Protein AF-A0A950X0D9-F1 (afdb_monomer)

pLDDT: mean 94.24, std 7.43, range [58.03, 98.69]

Solvent-accessible surface area (backbone atoms only — not comparable to full-atom values): 3672 Å² total; per-residue (Å²): 86,54,72,17,61,76,29,36,55,72,45,68,44,76,32,33,3,57,9,43,52,5,27,24,55,27,36,36,46,25,34,5,38,17,30,70,78,95,58,43,9,9,27,26,54,28,38,34,46,27,38,17,48,15,22,59,14,34,26,68,36,55,68,62,43,67,85,45,43,62,73,30,68,22,73,67,83,84,70,134

Foldseek 3Di:
DEQEDCEDECDEECEYENYHQEYEPYEYQEYEHFDDPPQGYEYEDYEENAYNHAGCEYEPYDYNHDPAYHPYYDDDDDDD

Sequence (80 aa):
TASGIFSIVCGGTDNAASGVYTSVLGGVGNTAEGGPPPRAGSSVVGGESNTASGRVSVVLGGGAVINNTDDSIAPQPPFP

Secondary structure (DSSP, 8-state):
-B-STT-EE-SSBS-EE-STTEEE-SSBS-EE----TTS--EEE-S-BS-EE-STTEEE-S-BS-----TT-EESPSPP-

Structure (mmCIF, N/CA/C/O backbone):
data_AF-A0A950X0D9-F1
#
_entry.id   AF-A0A950X0D9-F1
#
loop_
_atom_site.group_PDB
_atom_site.id
_atom_site.type_symbol
_atom_site.label_atom_id
_atom_site.label_alt_id
_atom_site.label_comp_id
_atom_site.label_asym_id
_atom_site.label_entity_id
_atom_site.label_seq_id
_atom_site.pdbx_PDB_ins_code
_atom_site.Cartn_x
_atom_site.Cartn_y
_atom_site.Cartn_z
_atom_site.occupancy
_atom_site.B_iso_or_equiv
_atom_site.auth_seq_id
_atom_site.auth_comp_id
_atom_site.auth_asym_id
_atom_site.auth_atom_id
_atom_site.pdbx_PDB_model_num
ATOM 1 N N . THR A 1 1 ? -7.082 -9.947 0.416 1.00 97.19 1 THR A N 1
ATOM 2 C CA . THR A 1 1 ? -6.622 -10.509 -0.865 1.00 97.19 1 THR A CA 1
ATOM 3 C C . THR A 1 1 ? -5.373 -9.805 -1.352 1.00 97.19 1 THR A C 1
ATOM 5 O O . THR A 1 1 ? -5.381 -8.592 -1.479 1.00 97.19 1 THR A O 1
ATOM 8 N N . ALA A 1 2 ? -4.306 -10.546 -1.636 1.00 98.00 2 ALA A N 1
ATOM 9 C CA . ALA A 1 2 ? -3.127 -10.033 -2.336 1.00 98.00 2 ALA A CA 1
ATOM 10 C C . ALA A 1 2 ? -3.175 -10.553 -3.781 1.00 98.00 2 ALA A C 1
ATOM 12 O O . ALA A 1 2 ? -3.156 -11.767 -3.981 1.00 98.00 2 ALA A O 1
ATOM 13 N N . SER A 1 3 ? -3.337 -9.668 -4.765 1.00 97.12 3 SER A N 1
ATOM 14 C CA . SER A 1 3 ? -3.501 -10.042 -6.182 1.00 97.12 3 SER A CA 1
ATOM 15 C C . SER A 1 3 ? -2.467 -9.414 -7.114 1.00 97.12 3 SER A C 1
ATOM 17 O O . SER A 1 3 ? -2.310 -9.878 -8.241 1.00 97.12 3 SER A O 1
ATOM 19 N N . GLY A 1 4 ? -1.759 -8.373 -6.673 1.00 96.00 4 GLY A N 1
ATOM 20 C CA . GLY A 1 4 ? -0.682 -7.765 -7.447 1.00 96.00 4 GLY A CA 1
ATOM 21 C C . GLY A 1 4 ? 0.599 -8.605 -7.456 1.00 96.00 4 GLY A C 1
ATOM 22 O O . GLY A 1 4 ? 0.849 -9.416 -6.559 1.00 96.00 4 GLY A O 1
ATOM 23 N N . ILE A 1 5 ? 1.452 -8.401 -8.461 1.00 96.00 5 ILE A N 1
ATOM 24 C CA . ILE A 1 5 ? 2.747 -9.090 -8.553 1.00 96.00 5 ILE A CA 1
ATOM 25 C C . ILE A 1 5 ? 3.640 -8.622 -7.393 1.00 96.00 5 ILE A C 1
ATOM 27 O O . ILE A 1 5 ? 3.830 -7.421 -7.206 1.00 96.00 5 ILE A O 1
ATOM 31 N N . PHE A 1 6 ? 4.187 -9.566 -6.619 1.00 96.50 6 PHE A N 1
ATOM 32 C CA . PHE A 1 6 ? 4.935 -9.289 -5.382 1.00 96.50 6 PHE A CA 1
ATOM 33 C C . PHE A 1 6 ? 4.142 -8.483 -4.337 1.00 96.50 6 PHE A C 1
ATOM 35 O O . PHE A 1 6 ? 4.727 -7.716 -3.575 1.00 96.50 6 PHE A O 1
ATOM 42 N N . SER A 1 7 ? 2.815 -8.636 -4.314 1.00 97.81 7 SER A N 1
ATOM 43 C CA . SER A 1 7 ? 1.967 -8.019 -3.294 1.00 97.81 7 SER A CA 1
ATOM 44 C C . SER A 1 7 ? 1.883 -8.861 -2.018 1.00 97.81 7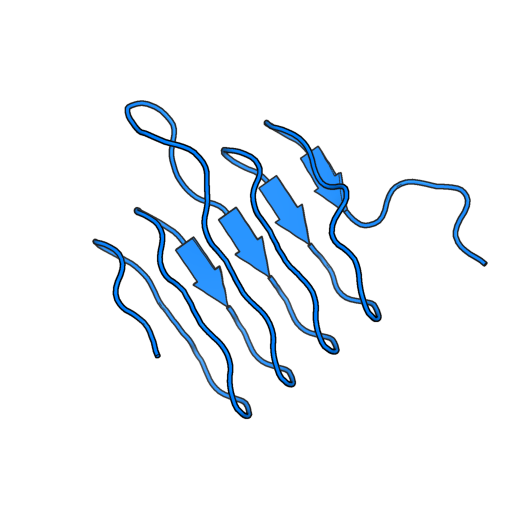 SER A C 1
ATOM 46 O O . SER A 1 7 ? 2.053 -10.083 -2.048 1.00 97.81 7 SER A O 1
ATOM 48 N N . ILE A 1 8 ? 1.593 -8.212 -0.889 1.00 98.50 8 ILE A N 1
ATOM 49 C CA . ILE A 1 8 ? 1.370 -8.884 0.396 1.00 98.50 8 ILE A CA 1
ATOM 50 C C . ILE A 1 8 ? 0.210 -8.255 1.169 1.00 98.50 8 ILE A C 1
ATOM 52 O O . ILE A 1 8 ? 0.067 -7.037 1.239 1.00 98.50 8 ILE A O 1
ATOM 56 N N . VAL A 1 9 ? -0.597 -9.106 1.802 1.00 98.62 9 VAL A N 1
ATOM 57 C CA . VAL A 1 9 ? -1.509 -8.720 2.883 1.00 98.62 9 VAL A CA 1
ATOM 58 C C . VAL A 1 9 ? -1.130 -9.561 4.098 1.00 98.62 9 VAL A C 1
ATOM 60 O O . VAL A 1 9 ? -1.297 -10.779 4.059 1.00 98.62 9 VAL A O 1
ATOM 63 N N . CYS A 1 10 ? -0.590 -8.947 5.153 1.00 98.12 10 CYS A N 1
ATOM 64 C CA . CYS A 1 10 ? -0.094 -9.692 6.319 1.00 98.12 10 CYS A CA 1
ATOM 65 C C . CYS A 1 10 ? -1.224 -10.206 7.228 1.00 98.12 10 CYS A C 1
ATOM 67 O O . CYS A 1 10 ? -1.051 -11.218 7.902 1.00 98.12 10 CYS A O 1
ATOM 69 N N . GLY A 1 11 ? -2.377 -9.529 7.258 1.00 96.75 11 GLY A N 1
ATOM 70 C CA . GLY A 1 11 ? -3.521 -9.923 8.081 1.00 96.75 11 GLY A CA 1
ATOM 71 C C . GLY A 1 11 ? -4.667 -8.909 8.060 1.00 96.75 11 GLY A C 1
ATOM 72 O O . GLY A 1 11 ? -4.715 -8.028 7.200 1.00 96.75 11 GLY A O 1
ATOM 73 N N . GLY A 1 12 ? -5.584 -9.035 9.025 1.00 98.00 12 GLY A N 1
ATOM 74 C CA . GLY A 1 12 ? -6.775 -8.188 9.163 1.00 98.00 12 GLY A CA 1
ATOM 75 C C . GLY A 1 12 ? -7.994 -8.692 8.381 1.00 98.00 12 GLY A C 1
ATOM 76 O O . GLY A 1 12 ? -8.023 -9.841 7.939 1.00 98.00 12 GLY A O 1
ATOM 77 N N . THR A 1 13 ? -8.991 -7.822 8.221 1.00 98.56 13 THR A N 1
ATOM 78 C CA . THR A 1 13 ? -10.281 -8.144 7.584 1.00 98.56 13 THR A CA 1
ATOM 79 C C . THR A 1 13 ? -10.461 -7.303 6.324 1.00 98.56 13 THR A C 1
ATOM 81 O O . THR A 1 13 ? -10.238 -6.099 6.356 1.00 98.56 13 THR A O 1
ATOM 84 N N . ASP A 1 14 ? -10.852 -7.922 5.208 1.00 98.44 14 ASP A N 1
ATOM 85 C CA . ASP A 1 14 ? -11.176 -7.231 3.945 1.00 98.44 14 ASP A CA 1
ATOM 86 C C . ASP A 1 14 ? -10.102 -6.271 3.401 1.00 98.44 14 ASP A C 1
ATOM 88 O O . ASP A 1 14 ? -10.394 -5.269 2.760 1.00 98.44 14 ASP A O 1
ATOM 92 N N . ASN A 1 15 ? -8.827 -6.598 3.601 1.00 98.56 15 ASN A N 1
ATOM 93 C CA . ASN A 1 15 ? -7.720 -5.834 3.026 1.00 98.56 15 ASN A CA 1
ATOM 94 C C . ASN A 1 15 ? -7.386 -6.307 1.604 1.00 98.56 15 ASN A C 1
ATOM 96 O O . ASN A 1 15 ? -7.393 -7.512 1.339 1.00 98.56 15 ASN A O 1
ATOM 100 N N . ALA A 1 16 ? -7.010 -5.399 0.707 1.00 98.62 16 ALA A N 1
ATOM 101 C CA . ALA A 1 16 ? -6.617 -5.677 -0.669 1.00 98.62 16 ALA A CA 1
ATOM 102 C C . ALA A 1 16 ? -5.234 -5.091 -1.001 1.00 98.62 16 ALA A C 1
ATOM 104 O O . ALA A 1 16 ? -4.982 -3.914 -0.788 1.00 98.62 16 ALA A O 1
ATOM 105 N N . ALA A 1 17 ? -4.335 -5.895 -1.564 1.00 98.44 17 ALA A N 1
ATOM 106 C CA . ALA A 1 17 ? -3.083 -5.426 -2.162 1.00 98.44 17 ALA A CA 1
ATOM 107 C C . ALA A 1 17 ? -3.094 -5.809 -3.648 1.00 98.44 17 ALA A C 1
ATOM 109 O O . ALA A 1 17 ? -2.803 -6.951 -4.017 1.00 98.44 17 ALA A O 1
ATOM 110 N N . SER A 1 18 ? -3.549 -4.889 -4.494 1.00 97.06 18 SER A N 1
ATOM 111 C CA . SER A 1 18 ? -3.867 -5.135 -5.906 1.00 97.06 18 SER A CA 1
ATOM 112 C C . SER A 1 18 ? -2.751 -4.714 -6.863 1.00 97.06 18 SER A C 1
ATOM 114 O O . SER A 1 18 ? -2.685 -5.229 -7.980 1.00 97.06 18 SER A O 1
ATOM 116 N N . GLY A 1 19 ? -1.839 -3.844 -6.428 1.00 96.00 19 GLY A N 1
ATOM 117 C CA . GLY A 1 19 ? -0.734 -3.345 -7.244 1.00 96.00 19 GLY A CA 1
ATOM 118 C C . GLY A 1 19 ? 0.536 -4.170 -7.243 1.00 96.00 19 GLY A C 1
ATOM 119 O O . GLY A 1 19 ? 0.805 -4.953 -6.332 1.00 96.00 19 GLY A O 1
ATOM 120 N N . VAL A 1 20 ? 1.396 -3.897 -8.222 1.00 96.69 20 VAL A N 1
ATOM 121 C CA . VAL A 1 20 ? 2.765 -4.426 -8.248 1.00 96.69 20 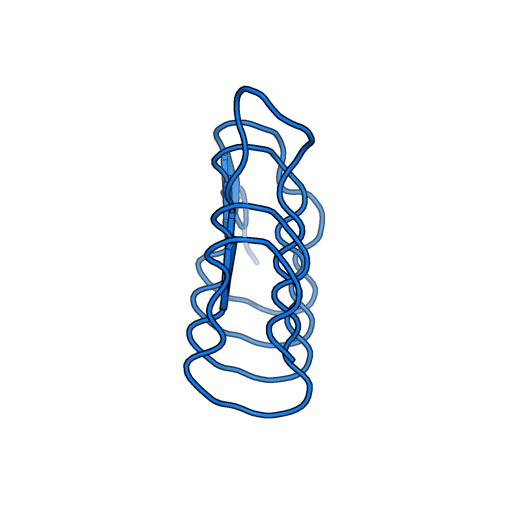VAL A CA 1
ATOM 122 C C . VAL A 1 20 ? 3.571 -3.824 -7.087 1.00 96.69 20 VAL A C 1
ATOM 124 O O . VAL A 1 20 ? 3.551 -2.610 -6.898 1.00 96.69 20 VAL A O 1
ATOM 127 N N . TYR A 1 21 ? 4.280 -4.664 -6.325 1.00 97.12 21 TYR A N 1
ATOM 128 C CA . TYR A 1 21 ? 5.069 -4.275 -5.141 1.00 97.12 21 TYR A CA 1
ATOM 129 C C . TYR A 1 21 ? 4.264 -3.571 -4.032 1.00 97.12 21 TYR A C 1
ATOM 131 O O . TYR A 1 21 ? 4.784 -2.692 -3.345 1.00 97.12 21 TYR A O 1
ATOM 139 N N . THR A 1 22 ? 2.987 -3.920 -3.862 1.00 98.19 22 THR A N 1
ATOM 140 C CA . THR A 1 22 ? 2.129 -3.309 -2.834 1.00 98.19 22 THR A CA 1
ATOM 141 C C . THR A 1 22 ? 2.070 -4.112 -1.541 1.00 98.19 22 THR A C 1
ATOM 143 O O . THR A 1 22 ? 2.232 -5.333 -1.538 1.00 98.19 22 THR A O 1
ATOM 146 N N . SER A 1 23 ? 1.811 -3.440 -0.420 1.00 98.50 23 SER A N 1
ATOM 147 C CA . SER A 1 23 ? 1.634 -4.111 0.867 1.00 98.50 23 SER A CA 1
ATOM 148 C C . SER A 1 23 ? 0.488 -3.540 1.693 1.00 98.50 23 SER A C 1
ATOM 150 O O . SER A 1 23 ? 0.271 -2.331 1.740 1.00 98.50 23 SER A O 1
ATOM 152 N N . VAL A 1 24 ? -0.228 -4.417 2.391 1.00 98.69 24 VAL A N 1
ATOM 153 C CA . VAL A 1 24 ? -1.116 -4.039 3.494 1.00 98.69 24 VAL A CA 1
ATOM 154 C C . VAL A 1 24 ? -0.724 -4.845 4.725 1.00 98.69 24 VAL A C 1
ATOM 156 O O . VAL A 1 24 ? -0.826 -6.073 4.728 1.00 98.69 24 VAL A O 1
ATOM 159 N N . LEU A 1 25 ? -0.261 -4.179 5.782 1.00 98.44 25 LEU A N 1
ATOM 160 C CA . LEU A 1 25 ? 0.191 -4.875 6.991 1.00 98.44 25 LEU A CA 1
ATOM 161 C C . LEU A 1 25 ? -0.979 -5.349 7.873 1.00 98.44 25 LEU A C 1
ATOM 163 O O . LEU A 1 25 ? -0.843 -6.348 8.577 1.00 98.44 25 LEU A O 1
ATOM 167 N N . GLY A 1 26 ? -2.135 -4.687 7.829 1.00 97.62 26 GLY A N 1
ATOM 168 C CA . GLY A 1 26 ? -3.304 -5.083 8.614 1.00 97.62 26 GLY A CA 1
ATOM 169 C C . GLY A 1 26 ? -4.434 -4.059 8.580 1.00 97.62 26 GLY A C 1
ATOM 170 O O . GLY A 1 26 ? -4.475 -3.191 7.710 1.00 97.62 26 GLY A O 1
ATOM 171 N N . GLY A 1 27 ? -5.348 -4.157 9.549 1.00 98.38 27 GLY A N 1
ATOM 172 C CA . GLY A 1 27 ? -6.518 -3.282 9.668 1.00 98.38 27 GLY A CA 1
ATOM 173 C C . GLY A 1 27 ? -7.774 -3.851 9.007 1.00 98.38 27 GLY A C 1
ATOM 174 O O . GLY A 1 27 ? -7.874 -5.069 8.821 1.00 98.38 27 GLY A O 1
ATOM 175 N N . VAL A 1 28 ? -8.727 -2.972 8.696 1.00 98.62 28 VAL A N 1
ATOM 176 C CA . VAL A 1 28 ? -10.033 -3.334 8.127 1.00 98.62 28 VAL A CA 1
ATOM 177 C C . VAL A 1 28 ? -10.284 -2.547 6.844 1.00 98.62 28 VAL A C 1
ATOM 179 O O . VAL A 1 28 ? -10.263 -1.320 6.865 1.00 98.62 28 VAL A O 1
ATOM 182 N N . GLY A 1 29 ? -10.548 -3.233 5.732 1.00 98.56 29 GLY A N 1
ATOM 183 C CA . GLY A 1 29 ? -10.985 -2.579 4.494 1.00 98.56 29 GLY A CA 1
ATOM 184 C C . GLY A 1 29 ? -9.915 -1.740 3.783 1.00 98.56 29 GLY A C 1
ATOM 185 O O . GLY A 1 29 ? -10.259 -0.827 3.038 1.00 98.56 29 GLY A O 1
ATOM 186 N N . ASN A 1 30 ? -8.624 -1.981 4.022 1.00 98.69 30 ASN A N 1
ATOM 187 C CA . ASN A 1 30 ? -7.547 -1.180 3.433 1.00 98.69 30 ASN A CA 1
ATOM 188 C C . ASN A 1 30 ? -7.159 -1.677 2.037 1.00 98.69 30 ASN A C 1
ATOM 190 O O . ASN A 1 30 ? -7.041 -2.882 1.824 1.00 98.69 30 ASN A O 1
ATOM 194 N N . THR A 1 31 ? -6.863 -0.765 1.112 1.00 98.44 31 THR A N 1
ATOM 195 C CA . THR A 1 31 ? -6.454 -1.082 -0.262 1.00 98.44 31 THR A CA 1
ATOM 196 C C . THR A 1 31 ? -5.097 -0.459 -0.602 1.00 98.44 31 THR A C 1
ATOM 198 O O . THR A 1 31 ? -4.909 0.747 -0.488 1.00 98.44 31 THR A O 1
ATOM 201 N N . ALA A 1 32 ? -4.138 -1.260 -1.065 1.00 98.25 32 ALA A N 1
ATOM 202 C CA . ALA A 1 32 ? -2.885 -0.790 -1.652 1.00 98.25 32 ALA A CA 1
ATOM 203 C C . ALA A 1 32 ? -2.878 -1.101 -3.154 1.00 98.25 32 ALA A C 1
ATOM 205 O O . ALA A 1 32 ? -2.765 -2.259 -3.563 1.00 98.25 32 ALA A O 1
ATOM 206 N N . GLU A 1 33 ? -3.022 -0.065 -3.977 1.00 96.50 33 GLU A N 1
ATOM 207 C CA . GLU A 1 33 ? -3.131 -0.203 -5.436 1.00 96.50 33 GLU A CA 1
ATOM 208 C C . GLU A 1 33 ? -1.814 0.099 -6.135 1.00 96.50 33 GLU A C 1
ATOM 210 O O . GLU A 1 33 ? -1.487 -0.552 -7.120 1.00 96.50 33 GLU A O 1
ATOM 215 N N . GLY A 1 34 ? -1.053 1.070 -5.622 1.00 90.75 34 GLY A N 1
ATOM 216 C CA . GLY A 1 34 ? 0.127 1.608 -6.291 1.00 90.75 34 GLY A CA 1
ATOM 217 C C . GLY A 1 34 ? -0.195 2.175 -7.682 1.00 90.75 34 GLY A C 1
ATOM 218 O O . GLY A 1 34 ? -1.214 1.878 -8.300 1.00 90.75 34 GLY A O 1
ATOM 219 N N . GLY A 1 35 ? 0.691 3.006 -8.223 1.00 87.12 35 GLY A N 1
ATOM 220 C CA . GLY A 1 35 ? 0.528 3.429 -9.614 1.00 87.12 35 GLY A CA 1
ATOM 221 C C . GLY A 1 35 ? 1.156 2.458 -10.624 1.00 87.12 35 GLY A C 1
ATOM 222 O O . GLY A 1 35 ? 1.804 1.473 -10.252 1.00 87.12 35 GLY A O 1
ATOM 223 N N . PRO A 1 36 ? 0.982 2.737 -11.928 1.00 83.25 36 PRO A N 1
ATOM 224 C CA . PRO A 1 36 ? 1.438 1.861 -13.000 1.00 83.25 36 PRO A CA 1
ATOM 225 C C . PRO A 1 36 ? 2.977 1.827 -13.128 1.00 83.25 36 PRO A C 1
ATOM 227 O O . PRO A 1 36 ? 3.642 2.833 -12.852 1.00 83.25 36 PRO A O 1
ATOM 230 N N . PRO A 1 37 ? 3.559 0.701 -13.596 1.00 81.69 37 PRO A N 1
ATOM 231 C CA . PRO A 1 37 ? 4.999 0.569 -13.843 1.00 81.69 37 PRO A CA 1
ATOM 232 C C . PRO A 1 37 ? 5.542 1.645 -14.812 1.00 81.69 37 PRO A C 1
ATOM 234 O O . PRO A 1 37 ? 4.778 2.194 -15.607 1.00 81.69 37 PRO A O 1
ATOM 237 N N . PRO A 1 38 ? 6.856 1.967 -14.778 1.00 86.25 38 PRO A N 1
ATOM 238 C CA . PRO A 1 38 ? 7.955 1.214 -14.151 1.00 86.25 38 PRO A CA 1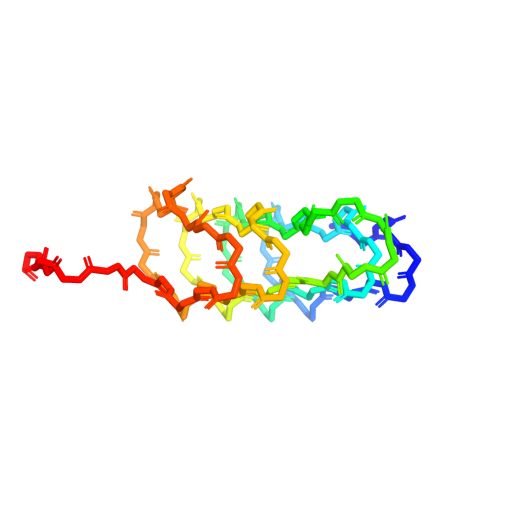
ATOM 239 C C . PRO A 1 38 ? 8.178 1.499 -12.659 1.00 86.25 38 PRO A C 1
ATOM 241 O O . P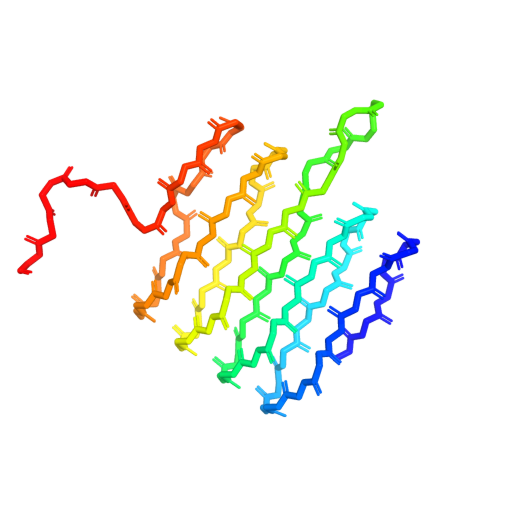RO A 1 38 ? 8.903 0.758 -12.004 1.00 86.25 38 PRO A O 1
ATOM 244 N N . ARG A 1 39 ? 7.576 2.560 -12.113 1.00 87.81 39 ARG A N 1
ATOM 245 C CA . ARG A 1 39 ? 7.630 2.879 -10.681 1.00 87.81 39 ARG A CA 1
ATOM 246 C C . ARG A 1 39 ? 6.299 2.496 -10.055 1.00 87.81 39 ARG A C 1
ATOM 248 O O . ARG A 1 39 ? 5.328 3.223 -10.201 1.00 87.81 39 ARG A O 1
ATOM 255 N N . ALA A 1 40 ? 6.268 1.342 -9.405 1.00 91.50 40 ALA A N 1
ATOM 256 C CA . ALA A 1 40 ? 5.096 0.823 -8.716 1.00 91.50 40 ALA A CA 1
ATOM 257 C C . ALA A 1 40 ? 5.436 0.531 -7.253 1.00 91.50 40 ALA A C 1
ATOM 259 O O . ALA A 1 40 ? 6.606 0.489 -6.869 1.00 91.50 40 ALA A O 1
ATOM 260 N N . GLY A 1 41 ? 4.395 0.333 -6.461 1.00 96.12 41 GLY A N 1
ATOM 261 C CA . GLY A 1 41 ? 4.488 0.024 -5.046 1.00 96.12 41 GLY A CA 1
ATOM 262 C C . GLY A 1 41 ? 3.778 1.072 -4.215 1.00 96.12 41 GLY A C 1
ATOM 263 O O . GLY A 1 41 ? 3.831 2.263 -4.502 1.00 96.12 41 GLY A O 1
ATOM 264 N N . SER A 1 42 ? 3.077 0.612 -3.198 1.00 97.81 42 SER A N 1
ATOM 265 C CA . SER A 1 42 ? 2.468 1.449 -2.181 1.00 97.81 42 SER A CA 1
ATOM 266 C C . SER A 1 42 ? 2.204 0.593 -0.954 1.00 97.81 42 SER A C 1
ATOM 268 O O . SER A 1 42 ? 2.132 -0.637 -1.048 1.00 97.81 42 SER A O 1
ATOM 270 N N . SER A 1 43 ? 2.077 1.228 0.201 1.00 98.19 43 SER A N 1
ATOM 271 C CA . SER A 1 43 ? 1.900 0.501 1.452 1.00 98.19 43 SER A CA 1
ATOM 272 C C . SER A 1 43 ? 0.805 1.119 2.296 1.00 98.19 43 SER A C 1
ATOM 274 O O . SER A 1 43 ? 0.773 2.332 2.476 1.00 98.19 43 SER A O 1
ATOM 276 N N . VAL A 1 44 ? -0.054 0.286 2.874 1.00 98.56 44 VAL A N 1
ATOM 277 C CA . VAL A 1 44 ? -0.921 0.679 3.986 1.00 98.56 44 VAL A CA 1
ATOM 278 C C . VAL A 1 44 ? -0.457 -0.059 5.233 1.00 98.56 44 VAL A C 1
ATOM 280 O O . VAL A 1 44 ? -0.448 -1.290 5.278 1.00 98.56 44 VAL A O 1
ATOM 283 N N . VAL A 1 45 ? -0.058 0.685 6.262 1.00 98.12 45 VAL A N 1
ATOM 284 C CA . VAL A 1 45 ? 0.416 0.087 7.519 1.00 98.12 45 VAL A CA 1
ATOM 285 C C . VAL A 1 45 ? -0.753 -0.435 8.362 1.00 98.12 45 VAL A C 1
ATOM 287 O O . VAL A 1 45 ? -0.638 -1.477 9.002 1.00 98.12 45 VAL A O 1
ATOM 290 N N . GLY A 1 46 ? -1.902 0.238 8.343 1.00 97.44 46 GLY A N 1
ATOM 291 C CA . GLY A 1 46 ? -3.088 -0.191 9.081 1.00 97.44 46 GLY A CA 1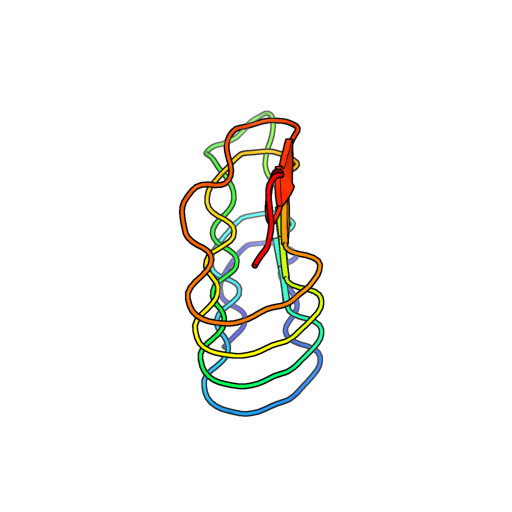
ATOM 292 C C . GLY A 1 46 ? -4.211 0.838 9.036 1.00 97.44 46 GLY A C 1
ATOM 293 O O . GLY A 1 46 ? -4.261 1.673 8.136 1.00 97.44 46 GLY A O 1
ATOM 294 N N . GLY A 1 47 ? -5.102 0.788 10.027 1.00 97.88 47 GLY A N 1
ATOM 295 C CA . GLY A 1 47 ? -6.283 1.650 10.103 1.00 97.88 47 GLY A CA 1
ATOM 296 C C . GLY A 1 47 ? -7.509 1.042 9.424 1.00 97.88 47 GLY A C 1
ATOM 297 O O . GLY A 1 47 ? -7.582 -0.180 9.250 1.00 97.88 47 GLY A O 1
ATOM 298 N N . GLU A 1 48 ? -8.465 1.896 9.074 1.00 98.19 48 GLU A N 1
ATOM 299 C CA 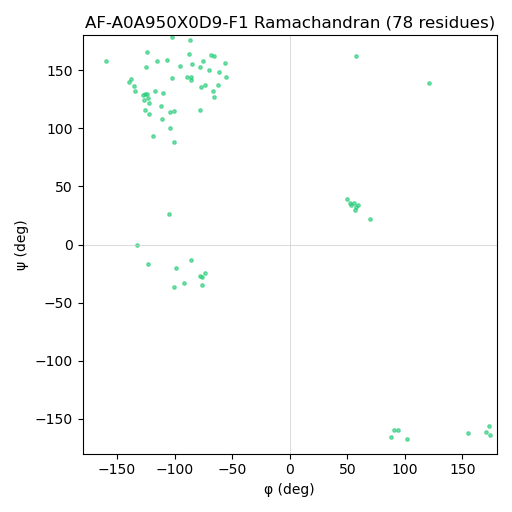. GLU A 1 48 ? -9.758 1.495 8.521 1.00 98.19 48 GLU A CA 1
ATOM 300 C C . GLU A 1 48 ? -10.055 2.219 7.205 1.00 98.19 48 GLU A C 1
ATOM 302 O O . GLU A 1 48 ? -10.018 3.447 7.133 1.00 98.19 48 GLU A O 1
ATOM 307 N N . SER A 1 49 ? -10.412 1.463 6.167 1.00 98.19 49 SER A N 1
ATOM 308 C CA . SER A 1 49 ? -10.859 2.002 4.875 1.00 98.19 49 SER A CA 1
ATOM 309 C C . SER A 1 49 ? -9.868 2.970 4.208 1.00 98.19 49 SER A C 1
ATOM 311 O O . SER A 1 49 ? -10.275 3.948 3.584 1.00 98.19 49 SER A O 1
ATOM 313 N N . ASN A 1 50 ? -8.562 2.736 4.347 1.00 98.12 50 ASN A N 1
ATOM 314 C CA . ASN A 1 50 ? -7.532 3.556 3.708 1.00 98.12 50 ASN A CA 1
ATOM 315 C C . ASN A 1 50 ? -7.177 3.031 2.314 1.00 98.12 50 ASN A C 1
ATOM 317 O O . ASN A 1 50 ? -7.067 1.821 2.119 1.00 98.12 50 ASN A O 1
ATOM 321 N N . THR A 1 51 ? -6.881 3.933 1.378 1.00 97.88 51 THR A N 1
ATOM 322 C CA . THR A 1 51 ? -6.416 3.593 0.029 1.00 97.88 51 THR A CA 1
ATOM 323 C C . THR A 1 51 ? -5.069 4.244 -0.253 1.00 97.88 51 THR A C 1
ATOM 325 O O . THR A 1 51 ? -4.957 5.465 -0.232 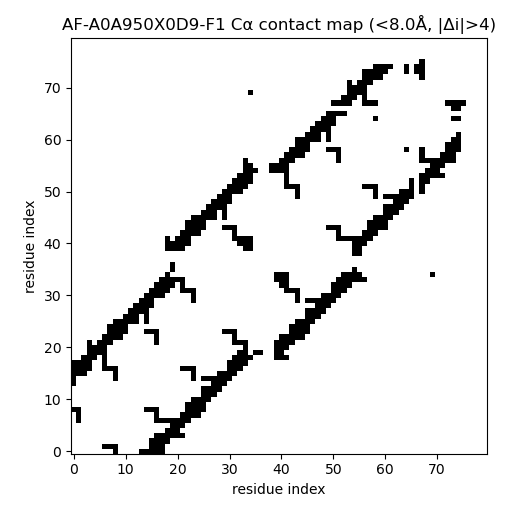1.00 97.88 51 THR A O 1
ATOM 328 N N . ALA A 1 52 ? -4.051 3.437 -0.566 1.00 97.81 52 ALA A N 1
ATOM 329 C CA . ALA A 1 52 ? -2.755 3.901 -1.054 1.00 97.81 52 ALA A CA 1
ATOM 330 C C . ALA A 1 52 ? -2.651 3.737 -2.585 1.00 97.81 52 ALA A C 1
ATOM 332 O O . ALA A 1 52 ? -2.170 2.708 -3.078 1.00 97.81 52 ALA A O 1
ATOM 333 N N . SER A 1 53 ? -3.090 4.756 -3.334 1.00 95.56 53 SER A N 1
ATOM 334 C CA . SER A 1 53 ? -3.147 4.742 -4.812 1.00 95.56 53 SER A CA 1
ATOM 335 C C . SER A 1 53 ? -1.898 5.303 -5.516 1.00 95.56 53 SER A C 1
ATOM 337 O O . SER A 1 53 ? -1.505 4.802 -6.567 1.00 95.56 53 SER A O 1
ATOM 339 N N . GLY A 1 54 ? -1.224 6.300 -4.934 1.00 95.19 54 GLY A N 1
ATOM 340 C CA . GLY A 1 54 ? 0.000 6.878 -5.499 1.00 95.19 54 GLY A CA 1
ATOM 341 C C . GLY A 1 54 ? 1.166 5.888 -5.630 1.00 95.19 54 GLY A C 1
ATOM 342 O O . GLY A 1 54 ? 1.340 4.979 -4.811 1.00 95.19 54 GLY A O 1
ATOM 343 N N . ARG A 1 55 ? 2.017 6.086 -6.639 1.00 95.88 55 ARG A N 1
ATOM 344 C CA . ARG A 1 55 ? 3.294 5.369 -6.800 1.00 95.88 55 ARG A CA 1
ATOM 345 C C . ARG A 1 55 ? 4.221 5.672 -5.641 1.00 95.88 55 ARG A C 1
ATOM 347 O O . ARG A 1 55 ? 4.361 6.823 -5.259 1.00 95.88 55 ARG A O 1
ATOM 354 N N . VAL A 1 56 ? 4.893 4.650 -5.128 1.00 96.19 56 VAL A N 1
ATOM 355 C CA . VAL A 1 56 ? 5.885 4.751 -4.046 1.00 96.19 56 VAL A CA 1
ATOM 356 C C . VAL A 1 56 ? 5.338 5.559 -2.860 1.00 96.19 56 VAL A C 1
ATOM 358 O O . VAL A 1 56 ? 6.024 6.380 -2.262 1.00 96.19 56 VAL A O 1
ATOM 361 N N . SER A 1 57 ? 4.060 5.354 -2.546 1.00 96.56 57 SER A N 1
ATOM 362 C CA . SER A 1 57 ? 3.378 6.072 -1.473 1.00 96.56 57 SER A CA 1
ATOM 363 C C . SER A 1 57 ? 3.140 5.178 -0.260 1.00 96.56 57 SER A C 1
ATOM 365 O O . SER A 1 57 ? 3.108 3.949 -0.365 1.00 96.56 57 SER A O 1
ATOM 367 N N . VAL A 1 58 ? 2.944 5.783 0.907 1.00 97.50 58 VAL A N 1
ATOM 368 C CA . VAL A 1 58 ? 2.589 5.051 2.126 1.00 97.50 58 VAL A CA 1
ATOM 369 C C . VAL A 1 58 ? 1.457 5.743 2.863 1.00 97.50 58 VAL A C 1
ATOM 371 O O . VAL A 1 58 ? 1.520 6.940 3.104 1.00 97.50 58 VAL A O 1
ATOM 374 N N . VAL A 1 59 ? 0.441 4.987 3.265 1.00 97.81 59 VAL A N 1
ATOM 375 C CA . VAL A 1 59 ? -0.540 5.409 4.264 1.00 97.81 59 VAL A CA 1
ATOM 376 C C . VAL A 1 59 ? -0.158 4.765 5.595 1.00 97.81 59 VAL A C 1
ATOM 378 O O . VAL A 1 59 ? -0.182 3.541 5.738 1.00 97.81 59 VAL A O 1
ATOM 381 N N . LEU A 1 60 ? 0.216 5.582 6.579 1.00 95.81 60 LEU A N 1
ATOM 382 C CA . LEU A 1 60 ? 0.648 5.107 7.900 1.00 95.81 60 LEU A CA 1
ATOM 383 C C . LEU A 1 60 ? -0.517 4.586 8.755 1.00 95.81 60 LEU A C 1
ATOM 385 O O . LEU A 1 60 ? -0.309 3.781 9.659 1.00 95.81 60 LEU A O 1
ATOM 389 N N . GLY A 1 61 ? -1.737 5.046 8.490 1.00 94.56 61 GLY A N 1
ATOM 390 C CA . GLY A 1 61 ? -2.929 4.693 9.251 1.00 94.56 61 GLY A CA 1
ATOM 391 C C . GLY A 1 61 ? -4.004 5.770 9.147 1.00 94.56 61 GLY A C 1
ATOM 392 O O . GLY A 1 61 ? -3.947 6.626 8.268 1.00 94.56 61 GLY A O 1
ATOM 393 N N . GLY A 1 62 ? -4.962 5.735 10.072 1.00 94.38 62 GLY A N 1
ATOM 394 C CA . GLY A 1 62 ? -6.131 6.617 10.070 1.00 94.38 62 GLY A CA 1
ATOM 395 C C . GLY A 1 62 ? -7.388 5.920 9.553 1.00 94.38 62 GLY A C 1
ATOM 396 O O . GLY A 1 62 ? -7.419 4.691 9.443 1.00 94.38 62 GLY A O 1
ATOM 397 N N . GLY A 1 63 ? -8.421 6.716 9.283 1.00 95.56 63 GLY A N 1
ATOM 398 C CA . GLY A 1 63 ? -9.696 6.266 8.738 1.00 95.56 63 GLY A CA 1
ATOM 399 C C . GLY A 1 63 ? -10.023 7.019 7.453 1.00 95.56 63 GLY A C 1
ATOM 400 O O . GLY A 1 63 ? -9.975 8.248 7.452 1.00 95.56 63 GLY A O 1
ATOM 401 N N . ALA A 1 64 ? -10.368 6.300 6.385 1.00 96.06 64 ALA A N 1
ATOM 402 C CA . ALA A 1 64 ? -10.788 6.881 5.105 1.00 96.06 64 ALA A CA 1
ATOM 403 C C . ALA A 1 64 ? -9.751 7.809 4.428 1.00 96.06 64 ALA A C 1
ATOM 405 O O . ALA A 1 64 ? -10.108 8.785 3.762 1.00 96.06 64 ALA A O 1
ATOM 406 N N . VAL A 1 65 ? -8.453 7.520 4.564 1.00 95.94 65 VAL A N 1
ATOM 407 C CA . VAL A 1 65 ? -7.388 8.257 3.864 1.00 95.94 65 VAL A CA 1
ATOM 408 C C . VAL A 1 65 ? -7.306 7.790 2.411 1.00 95.94 65 VAL A C 1
ATOM 410 O O . VAL A 1 65 ? -6.965 6.639 2.158 1.00 95.94 65 VAL A O 1
ATOM 413 N N . ILE A 1 66 ? -7.595 8.683 1.458 1.00 94.38 66 ILE A N 1
ATOM 414 C CA . ILE A 1 66 ? -7.652 8.360 0.013 1.00 94.38 66 ILE A CA 1
ATOM 415 C C . ILE A 1 66 ? -6.908 9.356 -0.894 1.00 94.38 66 ILE A C 1
ATOM 417 O O . ILE A 1 66 ? -6.923 9.219 -2.113 1.00 94.38 66 ILE 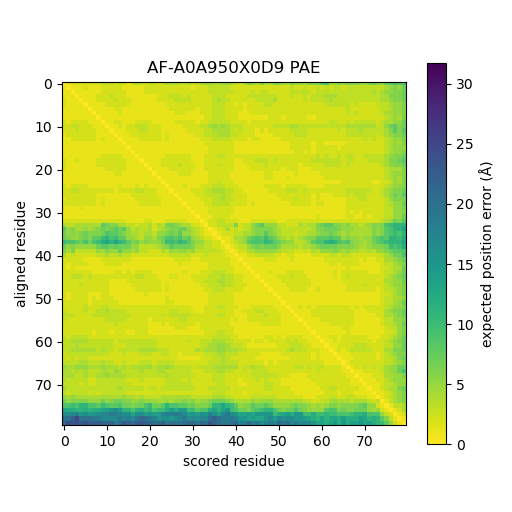A O 1
ATOM 421 N N . ASN A 1 67 ? -6.296 10.396 -0.324 1.00 90.56 67 ASN A N 1
ATOM 422 C CA . ASN A 1 67 ? -5.723 11.534 -1.053 1.00 90.56 67 ASN A CA 1
ATOM 423 C C . ASN A 1 67 ? -4.186 11.505 -1.131 1.00 90.56 67 ASN A C 1
ATOM 425 O O . ASN A 1 67 ? -3.551 12.555 -1.236 1.00 90.56 67 ASN A O 1
ATOM 429 N N . ASN A 1 68 ? -3.575 10.323 -1.054 1.00 92.00 68 ASN A N 1
ATOM 430 C CA . ASN A 1 68 ? -2.136 10.171 -1.225 1.00 92.00 68 ASN A CA 1
ATOM 431 C C . ASN A 1 68 ? -1.750 10.323 -2.708 1.00 92.00 68 ASN A C 1
ATOM 433 O O . ASN A 1 68 ? -2.400 9.779 -3.597 1.00 92.00 68 ASN A O 1
ATOM 437 N N . THR A 1 69 ? -0.669 11.045 -2.981 1.00 93.69 69 THR A N 1
ATOM 438 C CA . THR A 1 69 ? -0.116 11.218 -4.333 1.00 93.69 69 THR A CA 1
ATOM 439 C C . THR A 1 69 ? 1.111 10.334 -4.538 1.00 93.69 69 THR A C 1
ATOM 441 O O . THR A 1 69 ? 1.548 9.626 -3.626 1.00 93.69 69 THR A O 1
ATOM 444 N N . ASP A 1 70 ? 1.695 10.380 -5.731 1.00 95.06 70 ASP A N 1
ATOM 445 C CA . ASP A 1 70 ? 3.003 9.776 -5.978 1.00 95.06 70 ASP A CA 1
ATOM 446 C C . ASP A 1 70 ? 4.062 10.314 -5.001 1.00 95.06 70 ASP A C 1
ATOM 448 O O . ASP A 1 70 ? 4.020 11.485 -4.613 1.00 95.06 70 ASP A O 1
ATOM 452 N N . ASP A 1 71 ? 4.979 9.433 -4.598 1.00 94.81 71 ASP A N 1
ATOM 453 C CA . ASP A 1 71 ? 6.119 9.694 -3.719 1.00 94.81 71 ASP A CA 1
ATOM 454 C C . ASP A 1 71 ? 5.721 10.390 -2.395 1.00 94.81 71 ASP A C 1
ATOM 456 O O . ASP A 1 71 ? 6.448 11.238 -1.872 1.00 94.81 71 ASP A O 1
ATOM 460 N N . SER A 1 72 ? 4.544 10.050 -1.848 1.00 94.19 72 SER A N 1
ATOM 461 C CA . SER A 1 72 ? 3.967 10.709 -0.666 1.00 94.19 72 SER A CA 1
ATOM 462 C C . SER A 1 72 ? 3.827 9.807 0.564 1.00 94.19 72 SER A C 1
ATOM 464 O O . SER A 1 72 ? 3.738 8.581 0.482 1.00 94.19 72 SER A O 1
ATOM 466 N N . ILE A 1 73 ? 3.754 10.448 1.731 1.00 94.56 73 ILE A N 1
ATOM 467 C CA . ILE A 1 73 ? 3.372 9.833 3.007 1.00 94.56 73 ILE A CA 1
ATOM 468 C C . ILE A 1 73 ? 2.000 10.388 3.381 1.00 94.56 73 ILE A C 1
ATOM 470 O O . ILE A 1 73 ? 1.810 11.595 3.351 1.00 94.56 73 ILE A O 1
ATOM 474 N N . ALA A 1 74 ? 1.041 9.547 3.729 1.00 93.69 74 ALA A N 1
ATOM 475 C CA . ALA A 1 74 ? -0.310 9.941 4.085 1.00 93.69 74 ALA A CA 1
ATOM 476 C C . ALA A 1 74 ? -0.700 9.396 5.476 1.00 93.69 74 ALA A C 1
ATOM 478 O O . ALA A 1 74 ? -0.189 8.350 5.894 1.00 93.69 74 ALA A O 1
ATOM 479 N N . PRO A 1 75 ? -1.615 10.068 6.194 1.00 90.50 75 PRO A N 1
ATOM 480 C CA . PRO A 1 75 ? -2.294 11.304 5.785 1.00 90.50 75 PRO A CA 1
ATOM 481 C C . PRO A 1 75 ? -1.324 12.515 5.736 1.00 90.50 75 PRO A C 1
ATOM 483 O O . PRO A 1 75 ? -0.218 12.430 6.261 1.00 90.50 75 PRO A O 1
ATOM 486 N N . GLN A 1 76 ? -1.697 13.618 5.063 1.00 77.94 76 GLN A N 1
ATOM 487 C CA . GLN A 1 76 ? -0.953 14.900 5.042 1.00 77.94 76 GLN A CA 1
ATOM 488 C C . GLN A 1 76 ? -1.604 15.955 5.964 1.00 77.94 76 GLN A C 1
ATOM 490 O O . GLN A 1 76 ? -2.833 15.986 6.053 1.00 77.94 76 GLN A O 1
ATOM 495 N N . PRO A 1 77 ? -0.821 16.804 6.656 1.00 77.81 77 PRO A N 1
ATOM 496 C CA . PRO A 1 77 ? -1.346 17.766 7.619 1.00 77.81 77 PRO A CA 1
ATOM 497 C C . PRO A 1 77 ? -2.216 18.863 6.973 1.00 77.81 77 PRO A C 1
ATOM 499 O O . PRO A 1 77 ? -2.084 19.141 5.780 1.00 77.81 77 PRO A O 1
ATOM 502 N N . PRO A 1 78 ? -3.036 19.564 7.778 1.00 66.69 78 PRO A N 1
ATOM 503 C CA . PRO A 1 78 ? -3.258 19.320 9.201 1.00 66.69 78 PRO A CA 1
ATOM 504 C C . PRO A 1 78 ? -4.182 18.115 9.416 1.00 66.69 78 PRO A C 1
ATOM 506 O O . PRO A 1 78 ? -5.204 17.972 8.750 1.00 66.69 78 PRO A O 1
ATOM 509 N N . PHE A 1 79 ? -3.811 17.247 10.356 1.00 68.38 79 PHE A N 1
ATOM 510 C CA . PHE A 1 79 ?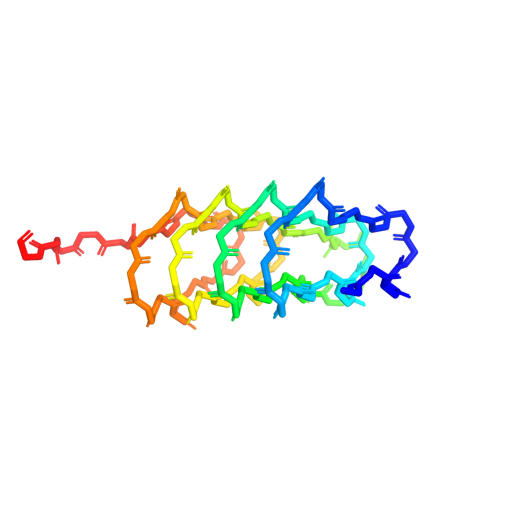 -4.735 16.241 10.877 1.00 68.38 79 PHE A CA 1
ATOM 511 C C . PHE A 1 79 ? -5.680 16.913 11.878 1.00 68.38 79 PHE A C 1
ATOM 513 O O . PHE A 1 79 ? -5.282 17.927 12.462 1.00 68.38 79 PHE A O 1
ATOM 520 N N . PRO A 1 80 ? -6.907 16.401 12.066 1.00 58.03 80 PRO A N 1
ATOM 521 C CA . PRO A 1 80 ? -7.683 16.742 13.253 1.00 58.03 80 PRO A CA 1
ATOM 522 C C . PRO A 1 80 ? -6.897 16.469 14.544 1.00 58.03 80 PRO A C 1
ATOM 524 O O . PRO A 1 80 ? -6.054 15.539 14.550 1.00 58.03 80 PRO A O 1
#

Nearest PDB structures (foldseek):
  3ntn-assembly1_C  TM=7.306E-01  e=7.290E-02  Moraxella catarrhalis
  3ult-assembly2_B  TM=7.064E-01  e=3.279E-01  Lolium perenne

Mean predicted aligned error: 3.03 Å

Radius of gyration: 10.99 Å; Cα contacts (8 Å, |Δi|>4): 288; chains: 1; bounding box: 19×30×27 Å